Protein AF-A0A2V2RL82-F1 (afdb_monomer_lite)

Foldseek 3Di:
DDCPPDPDDDDDDDDDDPVVVVVLVVVCVVVVHDSVVSVVVVVVVVVVVVVVVVVVVVVVD

Secondary structure (DSSP, 8-state):
-----------------HHHHHHHHHHHHHHT--HHHHHHHHHHHHHHHHHHHHHHHHH--

Structure (mmCIF, N/CA/C/O backbone):
data_AF-A0A2V2RL82-F1
#
_entry.id   AF-A0A2V2RL82-F1
#
loop_
_atom_site.group_PDB
_atom_site.id
_atom_site.type_symbol
_atom_site.label_atom_id
_atom_site.label_alt_id
_atom_site.label_comp_id
_atom_site.label_asym_id
_atom_site.label_entity_id
_atom_site.label_seq_id
_atom_site.pdbx_PDB_ins_code
_atom_site.Cartn_x
_atom_site.Cartn_y
_atom_site.Cartn_z
_atom_site.occupancy
_atom_site.B_iso_or_equiv
_atom_site.auth_seq_id
_atom_site.auth_comp_id
_atom_site.auth_asym_id
_atom_site.auth_atom_id
_atom_site.pdbx_PDB_model_num
ATOM 1 N N . MET A 1 1 ? 14.880 32.097 9.757 1.00 41.44 1 MET A N 1
ATOM 2 C CA . MET A 1 1 ? 14.946 31.153 8.618 1.00 41.44 1 MET A CA 1
ATOM 3 C C . MET A 1 1 ? 14.209 29.886 9.027 1.00 41.44 1 MET A C 1
ATOM 5 O O . MET A 1 1 ? 14.569 29.311 10.043 1.00 41.44 1 MET A O 1
ATOM 9 N N . ALA A 1 2 ? 13.117 29.529 8.347 1.00 48.62 2 ALA A N 1
ATOM 10 C CA . ALA A 1 2 ? 12.250 28.421 8.752 1.00 48.62 2 ALA A CA 1
ATOM 11 C C . ALA A 1 2 ? 12.990 27.072 8.680 1.00 48.62 2 ALA A C 1
ATOM 13 O O . ALA A 1 2 ? 13.479 26.689 7.616 1.00 48.62 2 ALA A O 1
ATOM 14 N N . ASN A 1 3 ? 13.048 26.356 9.807 1.00 57.06 3 ASN A N 1
ATOM 15 C CA . ASN A 1 3 ? 13.512 24.975 9.895 1.00 57.06 3 ASN A CA 1
ATOM 16 C C . ASN A 1 3 ? 12.489 24.069 9.194 1.00 57.06 3 ASN A C 1
ATOM 18 O O . ASN A 1 3 ? 11.597 23.501 9.819 1.00 57.06 3 ASN A O 1
ATOM 22 N N . LYS A 1 4 ? 12.559 23.997 7.863 1.00 58.06 4 LYS A N 1
ATOM 23 C CA . LYS A 1 4 ? 11.858 22.972 7.096 1.00 58.06 4 LYS A CA 1
ATOM 24 C C . LYS A 1 4 ? 12.583 21.671 7.401 1.00 58.06 4 LYS A C 1
ATOM 26 O O . LYS A 1 4 ? 13.589 21.385 6.751 1.00 58.06 4 LYS A O 1
ATOM 31 N N . GLU A 1 5 ? 12.122 20.946 8.423 1.00 62.56 5 GLU A N 1
ATOM 32 C CA . GLU A 1 5 ? 12.584 19.589 8.716 1.00 62.56 5 GLU A CA 1
ATOM 33 C C . GLU A 1 5 ? 12.702 18.850 7.385 1.00 62.56 5 GLU A C 1
ATOM 35 O O . GLU A 1 5 ? 11.724 18.676 6.647 1.00 62.56 5 GLU A O 1
ATOM 40 N N . ARG A 1 6 ? 13.935 18.505 7.004 1.00 65.62 6 ARG A N 1
ATOM 41 C CA . ARG A 1 6 ? 14.147 17.669 5.831 1.00 65.62 6 ARG A CA 1
ATOM 42 C C . ARG A 1 6 ? 13.379 16.391 6.123 1.00 65.62 6 ARG A C 1
ATOM 44 O O . ARG A 1 6 ? 13.703 15.717 7.091 1.00 65.62 6 ARG A O 1
ATOM 51 N N . ILE A 1 7 ? 12.364 16.072 5.320 1.00 76.12 7 ILE A N 1
ATOM 52 C CA . ILE A 1 7 ? 11.665 14.791 5.434 1.00 76.12 7 ILE A CA 1
ATOM 53 C C . ILE A 1 7 ? 12.716 13.709 5.174 1.00 76.12 7 ILE A C 1
ATOM 55 O O . ILE A 1 7 ? 13.080 13.459 4.021 1.00 76.12 7 ILE A O 1
ATOM 59 N N . ILE A 1 8 ? 13.251 13.121 6.243 1.00 89.19 8 ILE A N 1
ATOM 60 C CA . ILE A 1 8 ? 14.215 12.028 6.168 1.00 89.19 8 ILE A CA 1
ATOM 61 C C . ILE A 1 8 ? 13.446 10.823 5.626 1.00 89.19 8 ILE A C 1
ATOM 63 O O . ILE A 1 8 ? 12.455 10.389 6.210 1.00 89.19 8 ILE A O 1
ATOM 67 N N . LYS A 1 9 ? 13.858 10.317 4.461 1.00 88.00 9 LYS A N 1
ATOM 68 C CA . LYS A 1 9 ? 13.227 9.164 3.807 1.00 88.00 9 LYS A CA 1
ATOM 69 C C . LYS A 1 9 ? 14.114 7.939 4.003 1.00 88.00 9 LYS A C 1
ATOM 71 O O . LYS A 1 9 ? 15.245 7.935 3.529 1.00 88.00 9 LYS A O 1
ATOM 76 N N . GLN A 1 10 ? 13.580 6.897 4.631 1.00 92.50 10 GLN A N 1
ATOM 77 C CA . GLN A 1 10 ? 14.219 5.584 4.722 1.00 92.50 10 GLN A CA 1
ATOM 78 C C . GLN A 1 10 ? 13.663 4.660 3.630 1.00 92.50 10 GLN A C 1
ATOM 80 O O . GLN A 1 10 ? 12.447 4.586 3.439 1.00 92.50 10 GLN A O 1
ATOM 85 N N . ARG A 1 11 ? 14.534 3.941 2.908 1.00 92.94 11 ARG A N 1
ATOM 86 C CA . ARG A 1 11 ? 14.106 2.880 1.981 1.00 92.94 11 ARG A CA 1
ATOM 87 C C . ARG A 1 11 ? 13.819 1.606 2.773 1.00 92.94 11 ARG A C 1
ATOM 89 O O . ARG A 1 11 ? 14.617 1.216 3.622 1.00 92.94 11 ARG A O 1
ATOM 96 N N . VAL A 1 12 ? 12.702 0.959 2.459 1.00 93.88 12 VAL A N 1
ATOM 97 C CA . VAL A 1 12 ? 12.293 -0.328 3.030 1.00 93.88 12 VAL A CA 1
ATOM 98 C C . VAL A 1 12 ? 12.072 -1.294 1.869 1.00 93.88 12 VAL A C 1
ATOM 100 O O . VAL A 1 12 ? 11.351 -0.957 0.930 1.00 93.88 12 VAL A O 1
ATOM 103 N N . ASN A 1 13 ? 12.729 -2.454 1.900 1.00 95.50 13 ASN A N 1
ATOM 104 C CA . ASN A 1 13 ? 12.589 -3.487 0.872 1.00 95.50 13 ASN A CA 1
ATOM 105 C C . ASN A 1 13 ? 11.507 -4.477 1.311 1.00 95.50 13 ASN A C 1
ATOM 107 O O . ASN A 1 13 ? 11.581 -5.006 2.418 1.00 95.50 13 ASN A O 1
ATOM 111 N N . ILE A 1 14 ? 10.493 -4.678 0.471 1.00 94.56 14 ILE A N 1
ATOM 112 C CA . ILE A 1 14 ? 9.323 -5.511 0.767 1.00 94.56 14 ILE A CA 1
ATOM 113 C C . ILE A 1 14 ? 8.899 -6.212 -0.521 1.00 94.56 14 ILE A C 1
ATOM 115 O O . ILE A 1 14 ? 8.780 -5.556 -1.559 1.00 94.56 14 ILE A O 1
ATOM 119 N N . ASP A 1 15 ? 8.612 -7.507 -0.430 1.00 97.00 15 ASP A N 1
ATOM 120 C CA . ASP A 1 15 ? 8.008 -8.270 -1.517 1.00 97.00 15 ASP A CA 1
ATOM 121 C C . ASP A 1 15 ? 6.480 -8.222 -1.433 1.00 97.00 15 A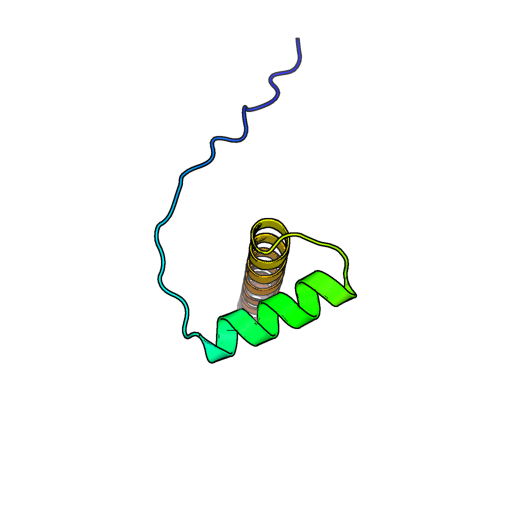SP A C 1
ATOM 123 O O . ASP A 1 15 ? 5.884 -8.418 -0.373 1.00 97.00 15 ASP A O 1
ATOM 127 N N . PHE A 1 16 ? 5.831 -7.976 -2.573 1.00 96.69 16 PHE A N 1
ATOM 128 C CA . PHE A 1 16 ? 4.374 -7.986 -2.693 1.00 96.69 16 PHE A CA 1
ATOM 129 C C . PHE A 1 16 ? 3.918 -9.182 -3.531 1.00 96.69 16 PHE A C 1
ATOM 131 O O . PHE A 1 16 ? 4.479 -9.419 -4.604 1.00 96.69 16 PHE A O 1
ATOM 138 N N . PRO A 1 17 ? 2.846 -9.890 -3.125 1.00 98.44 17 PRO A N 1
ATOM 139 C CA . PRO A 1 17 ? 2.210 -10.876 -3.987 1.00 98.44 17 PRO A CA 1
ATOM 140 C C . PRO A 1 17 ? 1.804 -10.249 -5.324 1.00 98.44 17 PRO A C 1
ATOM 142 O O . PRO A 1 17 ? 1.175 -9.188 -5.359 1.00 98.44 17 PRO A O 1
ATOM 145 N N . ILE A 1 18 ? 2.099 -10.929 -6.434 1.00 98.06 18 ILE A N 1
ATOM 146 C CA . ILE A 1 18 ? 1.877 -10.380 -7.782 1.00 98.06 18 ILE A CA 1
ATOM 147 C C . ILE A 1 18 ? 0.413 -9.991 -8.035 1.00 98.06 18 ILE A C 1
ATOM 149 O O . ILE A 1 18 ? 0.135 -8.970 -8.662 1.00 98.06 18 ILE A O 1
ATOM 153 N N . GLY A 1 19 ? -0.537 -10.769 -7.507 1.00 98.44 19 GLY A N 1
ATOM 154 C CA . GLY A 1 19 ? -1.966 -10.481 -7.633 1.00 98.44 19 GLY A CA 1
ATOM 155 C C . GLY A 1 19 ? -2.386 -9.210 -6.895 1.00 98.44 19 GLY A C 1
ATOM 156 O O . GLY A 1 19 ? -3.242 -8.477 -7.383 1.00 98.44 19 GLY A O 1
ATOM 157 N N . LEU A 1 20 ? -1.756 -8.915 -5.756 1.00 97.94 20 LEU A N 1
ATOM 158 C CA . LEU A 1 20 ? -1.988 -7.676 -5.019 1.00 97.94 20 LEU A CA 1
ATOM 159 C C . LEU A 1 20 ? -1.378 -6.485 -5.762 1.00 97.94 20 LEU A C 1
ATOM 161 O O . LEU A 1 20 ? -2.056 -5.479 -5.957 1.00 97.94 20 LEU A O 1
ATOM 165 N N . 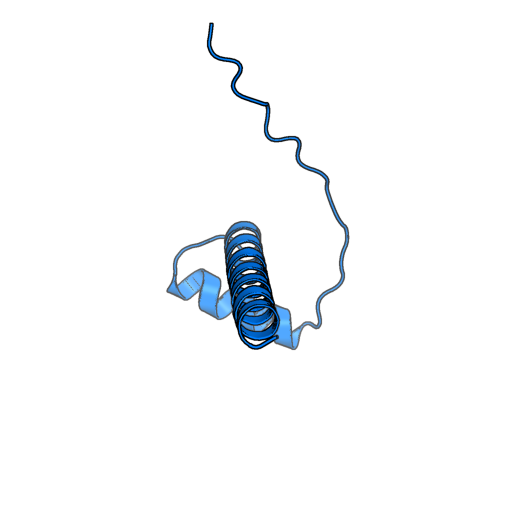LEU A 1 21 ? -0.142 -6.621 -6.249 1.00 97.94 21 LEU A N 1
ATOM 166 C CA . LEU A 1 21 ? 0.530 -5.553 -6.990 1.00 97.94 21 LEU A CA 1
ATOM 167 C C . LEU A 1 21 ? -0.252 -5.146 -8.250 1.00 97.94 21 LEU A C 1
ATOM 169 O O . LEU A 1 21 ? -0.406 -3.960 -8.520 1.00 97.94 21 LEU A O 1
ATOM 173 N N . ARG A 1 22 ? -0.833 -6.113 -8.972 1.00 98.56 22 ARG A N 1
ATOM 174 C CA . ARG A 1 22 ? -1.686 -5.836 -10.142 1.00 98.56 22 ARG A CA 1
ATOM 175 C C . ARG A 1 22 ? -2.945 -5.035 -9.803 1.00 98.56 22 ARG A C 1
ATOM 177 O O . ARG A 1 22 ? -3.364 -4.214 -10.614 1.00 98.56 22 ARG A O 1
ATOM 184 N N . LYS A 1 23 ? -3.546 -5.268 -8.632 1.00 98.38 23 LYS A N 1
ATOM 185 C CA . LYS A 1 23 ? -4.700 -4.484 -8.160 1.00 98.38 23 LYS A CA 1
ATOM 186 C C . LYS A 1 23 ? -4.279 -3.050 -7.844 1.00 98.38 23 LYS A C 1
ATOM 188 O O . LYS A 1 23 ? -4.895 -2.122 -8.351 1.00 98.38 23 LYS A O 1
ATOM 193 N N . ILE A 1 24 ? -3.165 -2.883 -7.125 1.00 98.19 24 ILE A N 1
ATOM 194 C CA . ILE A 1 24 ? -2.575 -1.563 -6.847 1.00 98.19 24 ILE A CA 1
ATOM 195 C C . ILE A 1 24 ? -2.305 -0.806 -8.156 1.00 98.19 24 ILE A C 1
ATOM 197 O O . ILE A 1 24 ? -2.600 0.381 -8.258 1.00 98.19 24 ILE A O 1
ATOM 201 N N . ASP A 1 25 ? -1.788 -1.487 -9.179 1.00 98.50 25 ASP A N 1
ATOM 202 C CA . ASP A 1 25 ? -1.514 -0.885 -10.489 1.00 98.50 25 ASP A CA 1
ATOM 203 C C . ASP A 1 25 ? -2.768 -0.438 -11.242 1.00 98.50 25 ASP A C 1
ATOM 205 O O . ASP A 1 25 ? -2.720 0.537 -11.996 1.00 98.50 25 ASP A O 1
ATOM 209 N N . ALA A 1 26 ? -3.885 -1.151 -11.092 1.00 98.50 26 ALA A N 1
ATOM 210 C CA . ALA A 1 26 ? -5.158 -0.732 -11.667 1.00 98.50 26 ALA A CA 1
ATOM 211 C C . ALA A 1 26 ? -5.636 0.575 -11.016 1.00 98.50 26 ALA A C 1
ATOM 213 O O . ALA A 1 26 ? -5.892 1.543 -11.733 1.00 98.50 26 ALA A O 1
ATOM 214 N N . ASP A 1 27 ? -5.617 0.643 -9.685 1.00 98.06 27 ASP A N 1
ATOM 215 C CA . ASP A 1 27 ? -6.034 1.834 -8.938 1.0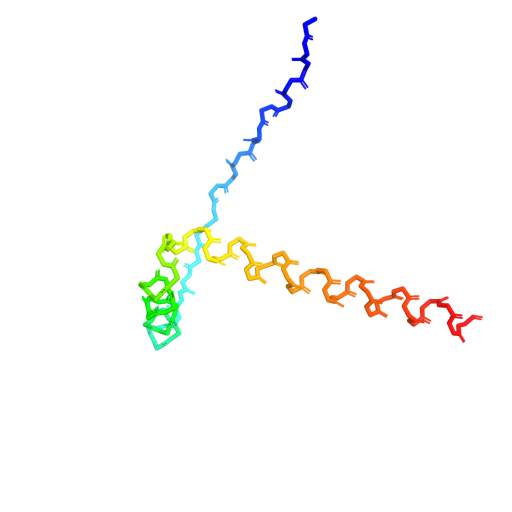0 98.06 27 ASP A CA 1
ATOM 216 C C . ASP A 1 27 ? -5.107 3.026 -9.200 1.00 98.06 27 ASP A C 1
ATOM 218 O O . ASP A 1 27 ? -5.566 4.144 -9.432 1.00 98.06 27 ASP A O 1
ATOM 222 N N . CYS A 1 28 ? -3.791 2.793 -9.235 1.0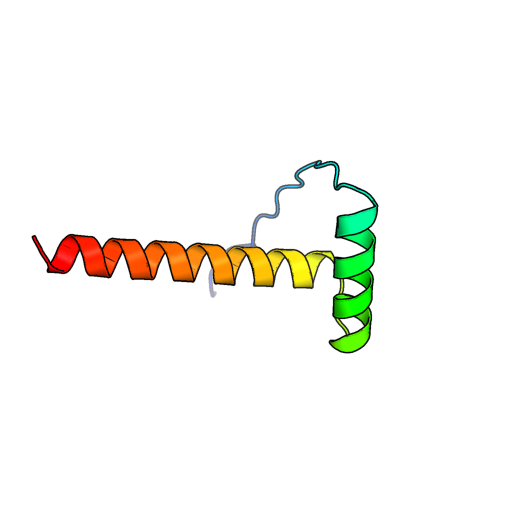0 98.50 28 CYS A N 1
ATOM 223 C CA . CYS A 1 28 ? -2.802 3.820 -9.567 1.00 98.50 28 CYS A CA 1
ATOM 224 C C . CYS A 1 28 ? -3.084 4.456 -10.933 1.00 98.50 28 CYS A C 1
ATOM 226 O O . CYS A 1 28 ? -2.991 5.676 -11.070 1.00 98.50 28 CYS A O 1
ATOM 228 N N . ARG A 1 29 ? -3.453 3.646 -11.936 1.00 98.38 29 ARG A N 1
ATOM 229 C CA . ARG A 1 29 ? -3.822 4.136 -13.274 1.00 98.38 29 ARG A CA 1
ATOM 230 C C . ARG A 1 29 ? -5.140 4.899 -13.270 1.00 98.38 29 ARG A C 1
ATOM 232 O O . ARG A 1 29 ? -5.229 5.917 -13.945 1.00 98.38 29 ARG A O 1
ATOM 239 N N . GLN A 1 30 ? -6.129 4.432 -12.514 1.00 97.75 30 GLN A N 1
ATOM 240 C CA . GLN A 1 30 ? -7.432 5.087 -12.423 1.00 97.75 30 GLN A CA 1
ATOM 241 C C . GLN A 1 30 ? -7.349 6.459 -11.735 1.00 97.75 30 GLN A C 1
ATOM 243 O O . GLN A 1 30 ? -8.001 7.402 -12.170 1.00 97.75 30 GLN A O 1
ATOM 248 N N . ILE A 1 31 ? -6.545 6.575 -10.675 1.00 96.50 31 ILE A N 1
ATOM 249 C CA . ILE A 1 31 ? -6.426 7.797 -9.860 1.00 96.50 31 ILE A CA 1
ATOM 250 C C . ILE A 1 31 ? -5.311 8.723 -10.387 1.00 96.50 31 ILE A C 1
ATOM 252 O O . ILE A 1 31 ? -5.287 9.912 -10.082 1.00 96.50 31 ILE A O 1
ATOM 256 N N . GLY A 1 32 ? -4.383 8.201 -11.195 1.00 97.31 32 GLY A N 1
ATOM 257 C CA . GLY A 1 32 ? -3.276 8.974 -11.764 1.00 97.31 32 GLY A CA 1
ATOM 258 C C . GLY A 1 32 ? -2.124 9.211 -10.782 1.00 97.31 32 GLY A C 1
ATOM 259 O O . GLY A 1 32 ? -1.518 10.281 -10.777 1.00 97.31 32 GLY A O 1
ATOM 260 N N . VAL A 1 33 ? -1.807 8.224 -9.938 1.00 98.12 33 VAL A N 1
ATOM 261 C CA . VAL A 1 33 ? -0.743 8.323 -8.921 1.00 98.12 33 VAL A CA 1
ATOM 262 C C . VAL A 1 33 ? 0.280 7.198 -9.047 1.00 98.12 33 VAL A C 1
ATOM 264 O O . VAL A 1 33 ? 0.013 6.130 -9.588 1.00 98.12 33 VAL A O 1
ATOM 267 N N . THR A 1 34 ? 1.486 7.418 -8.522 1.00 98.25 34 THR A N 1
ATOM 268 C CA . THR A 1 34 ? 2.514 6.367 -8.464 1.00 98.25 34 THR A CA 1
ATOM 269 C C . THR A 1 34 ? 2.198 5.343 -7.373 1.00 98.25 34 THR A C 1
ATOM 271 O O . THR A 1 34 ? 1.619 5.698 -6.345 1.00 98.25 34 THR A O 1
ATOM 274 N N . ARG A 1 35 ? 2.699 4.104 -7.514 1.00 97.69 35 ARG A N 1
ATOM 275 C CA . ARG A 1 35 ? 2.626 3.072 -6.456 1.00 97.69 35 ARG A CA 1
ATOM 276 C C . ARG A 1 35 ? 3.087 3.596 -5.098 1.00 97.69 35 ARG A C 1
ATOM 278 O O . ARG A 1 35 ? 2.463 3.325 -4.083 1.00 97.69 35 ARG A O 1
ATOM 285 N N . GLN A 1 36 ? 4.175 4.369 -5.069 1.00 96.12 36 GLN A N 1
ATOM 286 C CA . GLN A 1 36 ? 4.711 4.916 -3.825 1.00 96.12 36 GLN A CA 1
ATOM 287 C C . GLN A 1 36 ? 3.749 5.920 -3.173 1.00 96.12 36 GLN A C 1
ATOM 289 O O . GLN A 1 36 ? 3.638 5.939 -1.950 1.00 96.12 36 GLN A O 1
ATOM 294 N N . ALA A 1 37 ? 3.085 6.772 -3.958 1.00 97.12 37 ALA A N 1
ATOM 295 C CA . ALA A 1 37 ? 2.076 7.691 -3.436 1.00 97.12 37 ALA A CA 1
ATOM 296 C C . ALA A 1 37 ? 0.838 6.925 -2.950 1.00 97.12 37 ALA A C 1
ATOM 298 O O . ALA A 1 37 ? 0.388 7.158 -1.832 1.00 97.12 37 ALA A O 1
ATOM 299 N N . TRP A 1 38 ? 0.370 5.955 -3.738 1.00 97.88 38 TRP A N 1
ATOM 300 C CA . TRP A 1 38 ? -0.756 5.093 -3.383 1.00 97.88 38 TRP A CA 1
ATOM 301 C C . TRP A 1 38 ? -0.509 4.344 -2.066 1.00 97.88 38 TRP A C 1
ATOM 303 O O . TRP A 1 38 ? -1.317 4.426 -1.148 1.00 97.88 38 TRP A O 1
ATOM 313 N N . ILE A 1 39 ? 0.659 3.704 -1.915 1.00 97.06 39 ILE A N 1
ATOM 314 C CA . ILE A 1 39 ? 1.031 2.970 -0.693 1.00 97.06 39 ILE A CA 1
ATOM 315 C C . ILE A 1 39 ? 1.094 3.908 0.520 1.00 97.06 39 ILE A C 1
ATOM 317 O O . ILE A 1 39 ? 0.661 3.528 1.603 1.00 97.06 39 ILE A O 1
ATOM 321 N N . LYS A 1 40 ? 1.601 5.139 0.363 1.00 95.50 40 LYS A N 1
ATOM 322 C CA . LYS A 1 40 ? 1.614 6.123 1.461 1.00 95.50 40 LYS A CA 1
ATOM 323 C C . LYS A 1 40 ? 0.206 6.475 1.924 1.00 95.50 40 LYS A C 1
ATOM 325 O O . LYS A 1 40 ? -0.024 6.501 3.127 1.00 95.50 40 LYS A O 1
ATOM 330 N N . ILE A 1 41 ? -0.701 6.732 0.981 1.00 96.50 41 ILE A N 1
ATOM 331 C CA . ILE A 1 41 ? -2.096 7.072 1.278 1.00 96.50 41 ILE A CA 1
ATOM 332 C C . ILE A 1 41 ? -2.775 5.895 1.981 1.00 96.50 41 ILE A C 1
ATOM 334 O O . ILE A 1 41 ? -3.296 6.072 3.075 1.00 96.50 41 ILE A O 1
ATOM 338 N N . ALA A 1 42 ? -2.659 4.683 1.432 1.00 96.31 42 ALA A N 1
ATOM 339 C CA . ALA A 1 42 ? -3.250 3.483 2.025 1.00 96.31 42 ALA A CA 1
ATOM 340 C C . ALA A 1 42 ? -2.743 3.217 3.458 1.00 96.31 42 ALA A C 1
ATOM 342 O O . ALA A 1 42 ? -3.520 2.858 4.347 1.00 96.31 42 ALA A O 1
ATOM 343 N N . CYS A 1 43 ? -1.443 3.416 3.712 1.00 96.44 43 CYS A N 1
ATOM 344 C CA . CYS A 1 43 ? -0.881 3.312 5.059 1.00 96.44 43 CYS A CA 1
ATOM 345 C C . CYS A 1 43 ? -1.431 4.391 6.004 1.00 96.44 43 CYS A C 1
ATOM 347 O O . CYS A 1 43 ? -1.803 4.064 7.129 1.00 96.44 43 CYS A O 1
ATOM 349 N N . ASP A 1 44 ? -1.491 5.653 5.567 1.00 96.94 44 ASP A N 1
ATOM 350 C CA . ASP A 1 44 ? -2.019 6.766 6.369 1.00 96.94 44 ASP A CA 1
ATOM 351 C C . ASP A 1 44 ? -3.500 6.551 6.719 1.00 96.94 44 ASP A C 1
ATOM 353 O O . ASP A 1 44 ? -3.875 6.634 7.888 1.00 96.94 44 ASP A O 1
ATOM 357 N N . GLU A 1 45 ? -4.327 6.165 5.745 1.00 96.62 45 GLU A N 1
ATOM 358 C CA . GLU A 1 45 ? -5.741 5.826 5.951 1.00 96.62 45 GLU A CA 1
ATOM 359 C C . GLU A 1 45 ? -5.910 4.695 6.971 1.00 96.62 45 GLU A C 1
ATOM 361 O O . GLU A 1 45 ? -6.711 4.801 7.908 1.00 96.62 45 GLU A O 1
ATOM 366 N N . ARG A 1 46 ? -5.112 3.624 6.840 1.00 96.25 46 ARG A N 1
ATOM 367 C CA . ARG A 1 46 ? -5.146 2.505 7.785 1.00 96.25 46 ARG A CA 1
ATOM 368 C C . ARG A 1 46 ? -4.745 2.947 9.190 1.00 96.25 46 ARG A C 1
ATOM 370 O O . ARG A 1 46 ? -5.423 2.567 10.146 1.00 96.25 46 ARG A O 1
ATOM 377 N N . LEU A 1 47 ? -3.677 3.734 9.327 1.00 96.31 47 LEU A N 1
ATOM 378 C CA . LEU A 1 47 ? -3.212 4.237 10.621 1.00 96.31 47 LEU A CA 1
ATOM 379 C C . LEU A 1 47 ? -4.267 5.140 11.273 1.00 96.31 47 LEU A C 1
ATOM 381 O O . LEU A 1 47 ? -4.645 4.879 12.418 1.00 96.31 47 LEU A O 1
ATOM 385 N N . ARG A 1 48 ? -4.844 6.099 10.539 1.00 95.56 48 ARG A N 1
ATOM 386 C CA . ARG A 1 48 ? -5.926 6.967 11.041 1.00 95.56 48 ARG A CA 1
ATOM 387 C C . ARG A 1 48 ? -7.127 6.172 11.542 1.00 95.56 48 ARG A C 1
ATOM 389 O O . ARG A 1 48 ? -7.621 6.450 12.634 1.00 95.56 48 ARG A O 1
ATOM 396 N N . ALA A 1 49 ? -7.563 5.158 10.794 1.00 94.75 49 ALA A N 1
ATOM 397 C CA . ALA A 1 49 ? -8.662 4.292 11.216 1.00 94.75 49 ALA A CA 1
ATOM 398 C C . ALA A 1 49 ? -8.332 3.554 12.527 1.00 94.75 49 ALA A C 1
ATOM 400 O O . ALA A 1 49 ? -9.168 3.461 13.428 1.00 94.75 49 ALA A O 1
ATOM 401 N N . THR A 1 50 ? -7.094 3.066 12.684 1.00 94.56 50 THR A N 1
ATOM 402 C CA . THR A 1 50 ? -6.668 2.410 13.934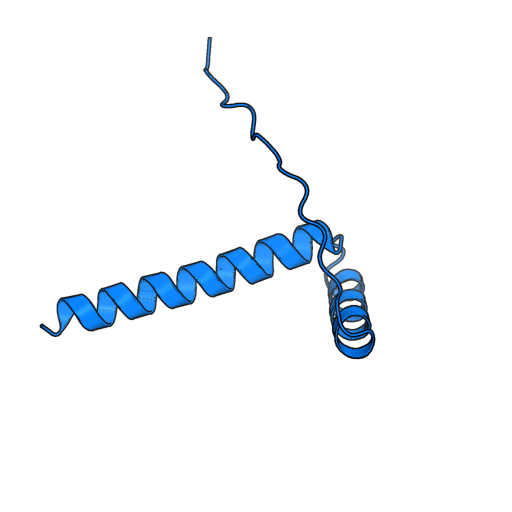 1.00 94.56 50 THR A CA 1
ATOM 403 C C . THR A 1 50 ? -6.567 3.374 15.118 1.00 94.56 50 THR A C 1
ATOM 405 O O . THR A 1 50 ? -6.945 3.010 16.233 1.00 94.56 50 THR A O 1
ATOM 408 N N . GLU A 1 51 ? -6.110 4.607 14.898 1.00 93.00 51 GLU A N 1
ATOM 409 C CA . GLU A 1 51 ? -6.037 5.642 15.934 1.00 93.00 51 GLU A CA 1
ATOM 410 C C . GLU A 1 51 ? -7.426 6.087 16.396 1.00 93.00 51 GLU A C 1
ATOM 412 O O . GLU A 1 51 ? -7.662 6.231 17.598 1.00 93.00 51 GLU A O 1
ATOM 417 N N . GLN A 1 52 ? -8.357 6.273 15.457 1.00 85.44 52 GLN A N 1
ATOM 418 C CA . GLN A 1 52 ? -9.751 6.595 15.762 1.00 85.44 52 GLN A CA 1
ATOM 419 C C . GLN A 1 52 ? -10.400 5.489 16.597 1.00 85.44 52 GLN A C 1
ATOM 421 O O . GLN A 1 52 ? -10.990 5.781 17.638 1.00 85.44 52 GLN A O 1
ATOM 426 N N . ASN A 1 53 ? -10.207 4.225 16.212 1.00 83.94 53 ASN A N 1
ATOM 427 C CA . ASN A 1 53 ? -10.719 3.086 16.973 1.00 83.94 53 ASN A CA 1
ATOM 428 C C . ASN A 1 53 ? -10.163 3.052 18.402 1.00 83.94 53 ASN A C 1
ATOM 430 O O . ASN A 1 53 ? -10.935 2.893 19.344 1.00 83.94 53 ASN A O 1
ATOM 434 N N . ARG A 1 54 ? -8.854 3.284 18.594 1.00 84.31 54 ARG A N 1
ATOM 435 C CA . ARG A 1 54 ? -8.255 3.355 19.941 1.00 84.31 54 ARG A CA 1
ATOM 436 C C . ARG A 1 54 ? -8.883 4.448 20.806 1.00 84.31 54 ARG A C 1
ATOM 438 O O . ARG A 1 54 ? -9.172 4.189 21.971 1.00 84.31 54 ARG A O 1
ATOM 445 N N . LYS A 1 55 ? -9.114 5.641 20.245 1.00 77.62 55 LYS A N 1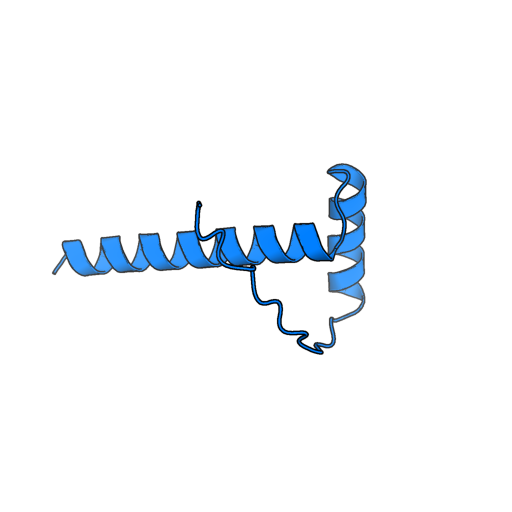
ATOM 446 C CA . LYS A 1 55 ? -9.738 6.767 20.965 1.00 77.62 55 LYS A CA 1
ATOM 447 C C . LYS A 1 55 ? -11.174 6.460 21.395 1.00 77.62 55 LYS A C 1
ATOM 449 O O . LYS A 1 55 ? -11.584 6.876 22.476 1.00 77.62 55 LYS A O 1
ATOM 454 N N . ILE A 1 56 ? -11.928 5.730 20.570 1.00 77.38 56 ILE A N 1
ATOM 455 C CA . ILE A 1 56 ? -13.280 5.273 20.917 1.00 77.38 56 ILE A CA 1
ATOM 456 C C . ILE A 1 56 ? -13.207 4.302 22.097 1.00 77.38 56 ILE A C 1
ATOM 458 O O . ILE A 1 56 ? -13.874 4.521 23.104 1.00 77.38 56 ILE A O 1
ATOM 462 N N . THR A 1 57 ? -12.348 3.280 22.027 1.00 71.00 57 THR A N 1
ATOM 463 C CA . THR A 1 57 ? -12.220 2.295 23.113 1.00 71.00 57 THR A CA 1
ATOM 464 C C . THR A 1 57 ? -11.740 2.925 24.425 1.00 71.00 57 THR A C 1
ATOM 466 O O . THR A 1 57 ? -12.165 2.496 25.493 1.00 71.00 57 THR A O 1
ATOM 469 N N . SER A 1 58 ? -10.889 3.957 24.372 1.00 70.44 58 SER A N 1
ATOM 470 C CA . SER A 1 58 ? -10.403 4.657 25.570 1.00 70.44 58 SER A CA 1
ATOM 471 C C . SER A 1 58 ? -11.398 5.645 26.184 1.00 70.44 58 SER A C 1
ATOM 473 O O . SER A 1 58 ? -11.183 6.055 27.313 1.00 70.44 58 SER A O 1
ATOM 475 N N . LYS A 1 59 ? -12.445 6.065 25.459 1.00 64.94 59 LYS A N 1
ATOM 476 C CA . LYS A 1 59 ? -13.479 6.994 25.964 1.00 64.94 59 LYS A CA 1
ATOM 477 C C . LYS A 1 59 ? -14.674 6.270 26.605 1.00 64.94 59 LYS A C 1
ATOM 479 O O . LYS A 1 59 ? -15.511 6.907 27.231 1.00 64.94 59 LYS A O 1
ATOM 484 N N . VAL A 1 60 ? -14.771 4.956 26.400 1.00 62.97 60 VAL A N 1
ATOM 485 C CA . VAL A 1 60 ? -15.833 4.080 26.933 1.00 62.97 60 VAL A CA 1
ATOM 486 C C . VAL A 1 60 ? -15.390 3.369 28.228 1.00 62.97 60 VAL A C 1
ATOM 488 O O . VAL A 1 60 ? -16.192 2.689 28.862 1.00 62.97 60 VAL A O 1
ATOM 491 N N . LYS A 1 61 ? -14.129 3.544 28.640 1.00 52.44 61 LYS A N 1
ATOM 492 C CA . LYS A 1 61 ? -13.633 3.225 29.987 1.00 52.44 61 LYS A CA 1
ATOM 493 C C . LYS A 1 61 ? -13.573 4.493 30.823 1.00 52.44 61 LYS A C 1
ATOM 495 O O . LYS A 1 61 ? -13.798 4.367 32.042 1.00 52.44 61 LYS A O 1
#

Sequence (61 aa):
MANKERIIKQRVNIDFPIGLLRKIDADCRQIGVTRQAWIKIACDERLRATEQNRKITSKVK

Radius of gyration: 16.52 Å; chains: 1; bounding box: 31×42×43 Å

pLDDT: mean 88.21, std 14.86, range [41.44, 98.56]